Protein AF-A0A2M7ELA5-F1 (afdb_monomer)

pLDDT: mean 90.52, std 8.43, range [44.47, 97.0]

Mean predicted aligned error: 3.93 Å

Secondary structure (DSSP, 8-state):
------HHHHHHHHHHHHHHHHHHHT--HHHHHHHHT--HHHHHHHTSTT--SPPPHHHHHHHHHH-

Structure (mmCIF, N/CA/C/O backbone):
data_AF-A0A2M7ELA5-F1
#
_entry.id   AF-A0A2M7ELA5-F1
#
loop_
_atom_site.group_PDB
_atom_site.id
_atom_site.type_symbol
_atom_site.label_atom_id
_atom_site.label_alt_id
_atom_site.label_comp_id
_atom_site.label_asym_id
_atom_site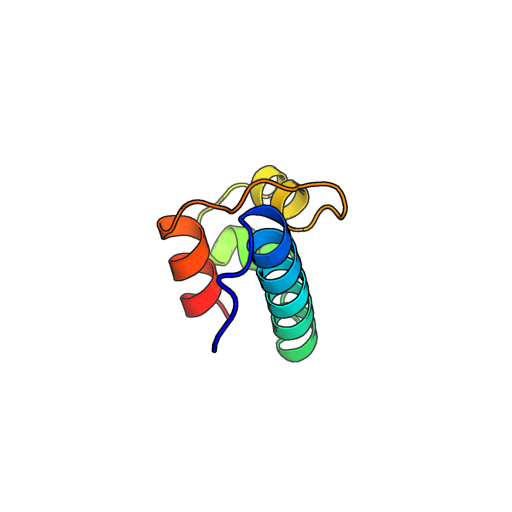.label_entity_id
_atom_site.label_seq_id
_atom_site.pdbx_PDB_ins_code
_atom_site.Cartn_x
_atom_site.Cartn_y
_atom_site.Cartn_z
_atom_site.occupancy
_atom_site.B_iso_or_equiv
_atom_site.auth_seq_id
_atom_site.auth_comp_id
_atom_site.auth_asym_id
_atom_site.auth_atom_id
_atom_site.pdbx_PDB_model_num
ATOM 1 N N . MET A 1 1 ? 12.136 -17.580 -17.465 1.00 44.47 1 MET A N 1
ATOM 2 C CA . MET A 1 1 ? 12.870 -16.375 -17.009 1.00 44.47 1 MET A CA 1
ATOM 3 C C . MET A 1 1 ? 11.885 -15.417 -16.363 1.00 44.47 1 MET A C 1
ATOM 5 O O . MET A 1 1 ? 10.893 -15.084 -16.995 1.00 44.47 1 MET A O 1
ATOM 9 N N . ARG A 1 2 ? 12.105 -15.016 -15.106 1.00 60.75 2 ARG A N 1
ATOM 10 C CA . ARG A 1 2 ? 11.252 -14.028 -14.433 1.00 60.75 2 ARG A CA 1
ATOM 11 C C . ARG A 1 2 ? 11.737 -12.644 -14.858 1.00 60.75 2 ARG A C 1
ATOM 13 O O . ARG A 1 2 ? 12.846 -12.262 -14.500 1.00 60.75 2 ARG A O 1
ATOM 20 N N . SER A 1 3 ? 10.953 -11.949 -15.680 1.00 77.81 3 SER A N 1
ATOM 21 C CA . SER A 1 3 ? 11.244 -10.558 -16.037 1.00 77.81 3 SER A CA 1
ATOM 22 C C . SER A 1 3 ? 11.275 -9.719 -14.757 1.00 77.81 3 SER A C 1
ATOM 24 O O . SER A 1 3 ? 10.362 -9.815 -13.930 1.00 77.81 3 SER A O 1
ATOM 26 N N . ILE A 1 4 ? 12.342 -8.945 -14.557 1.00 77.81 4 ILE A N 1
ATOM 27 C CA . ILE A 1 4 ? 12.414 -7.988 -13.454 1.00 77.81 4 ILE A CA 1
ATOM 28 C C . ILE A 1 4 ? 11.441 -6.859 -13.798 1.00 77.81 4 ILE A C 1
ATOM 30 O O . ILE A 1 4 ? 11.679 -6.107 -14.738 1.00 77.81 4 ILE A O 1
ATOM 34 N N . LEU A 1 5 ? 10.350 -6.749 -13.033 1.00 82.44 5 LEU A N 1
ATOM 35 C CA . LEU A 1 5 ? 9.392 -5.641 -13.136 1.00 82.44 5 LEU A CA 1
ATOM 36 C C . LEU A 1 5 ? 10.132 -4.306 -13.087 1.00 82.44 5 LEU A C 1
ATOM 38 O O . LEU A 1 5 ? 11.003 -4.123 -12.229 1.00 82.44 5 LEU A O 1
ATOM 42 N N . ASN A 1 6 ? 9.773 -3.362 -13.954 1.00 87.25 6 ASN A N 1
ATOM 43 C CA . ASN A 1 6 ? 10.363 -2.032 -13.893 1.00 87.25 6 ASN A CA 1
ATOM 44 C C . ASN A 1 6 ? 9.850 -1.284 -12.632 1.00 87.25 6 ASN A C 1
ATOM 46 O O . ASN A 1 6 ? 8.945 -1.741 -11.929 1.00 87.25 6 ASN A O 1
ATOM 50 N N . LYS A 1 7 ? 10.464 -0.145 -12.282 1.00 85.38 7 LYS A N 1
ATOM 51 C CA . LYS A 1 7 ? 10.086 0.605 -11.065 1.00 85.38 7 LYS A CA 1
ATOM 52 C C . LYS A 1 7 ? 8.622 1.075 -11.089 1.00 85.38 7 LYS A C 1
ATOM 54 O O . LYS A 1 7 ? 7.978 1.026 -10.044 1.00 85.38 7 LYS A O 1
ATOM 59 N N . ALA A 1 8 ? 8.113 1.484 -12.250 1.00 86.56 8 ALA A N 1
ATOM 60 C CA . ALA A 1 8 ? 6.748 1.978 -12.415 1.00 86.56 8 ALA A CA 1
ATOM 61 C C . ALA A 1 8 ? 5.709 0.846 -12.325 1.00 86.56 8 ALA A C 1
ATOM 63 O O . ALA A 1 8 ? 4.679 1.007 -11.670 1.00 86.56 8 ALA A O 1
ATOM 64 N N . ASP A 1 9 ? 6.011 -0.325 -12.892 1.00 89.69 9 ASP A N 1
ATOM 65 C CA . ASP A 1 9 ? 5.161 -1.512 -12.784 1.00 89.69 9 ASP A CA 1
ATOM 66 C C . ASP A 1 9 ? 5.046 -1.949 -11.322 1.00 89.69 9 ASP A C 1
ATOM 68 O O . ASP A 1 9 ? 3.966 -2.299 -10.853 1.00 89.69 9 ASP A O 1
ATOM 72 N N . ARG A 1 10 ? 6.156 -1.897 -10.570 1.00 90.19 10 ARG A N 1
ATOM 73 C CA . ARG A 1 10 ? 6.145 -2.212 -9.135 1.00 90.19 10 ARG A CA 1
ATOM 74 C C . ARG A 1 10 ? 5.317 -1.219 -8.331 1.00 90.19 10 ARG A C 1
ATOM 76 O O . ARG A 1 10 ? 4.568 -1.656 -7.464 1.00 90.19 10 ARG A O 1
ATOM 83 N N . ALA A 1 11 ? 5.437 0.078 -8.614 1.00 90.88 11 ALA A N 1
ATOM 84 C CA . ALA A 1 11 ? 4.632 1.102 -7.950 1.00 90.88 11 ALA A CA 1
ATOM 85 C C . ALA A 1 11 ? 3.134 0.890 -8.222 1.00 90.88 11 ALA A C 1
ATOM 87 O O . ALA A 1 11 ? 2.328 0.921 -7.295 1.00 90.88 11 ALA A O 1
ATOM 88 N N . THR A 1 12 ? 2.782 0.579 -9.472 1.00 91.50 12 THR A N 1
ATOM 89 C CA . THR A 1 12 ? 1.401 0.276 -9.874 1.00 91.50 12 THR A CA 1
ATOM 90 C C . THR A 1 12 ? 0.875 -0.969 -9.167 1.00 91.50 12 THR A C 1
ATOM 92 O O . THR A 1 12 ? -0.142 -0.895 -8.485 1.00 91.50 12 THR A O 1
ATOM 95 N N . LEU A 1 13 ? 1.616 -2.081 -9.222 1.00 92.00 13 LEU A N 1
ATOM 96 C CA . LEU A 1 13 ? 1.241 -3.325 -8.548 1.00 92.00 13 LEU A CA 1
ATOM 97 C C . LEU A 1 13 ? 1.084 -3.142 -7.033 1.00 92.00 13 LEU A C 1
ATOM 99 O O . LEU A 1 13 ? 0.171 -3.706 -6.431 1.00 92.00 13 LEU A O 1
ATOM 103 N N . PHE A 1 14 ? 1.982 -2.380 -6.405 1.00 93.12 14 PHE A N 1
ATOM 104 C CA . PHE A 1 14 ? 1.899 -2.077 -4.980 1.00 93.12 14 PHE A CA 1
ATOM 105 C C . PHE A 1 14 ? 0.625 -1.295 -4.655 1.00 93.12 14 PHE A C 1
ATOM 107 O O . PHE A 1 14 ? -0.098 -1.675 -3.739 1.00 93.12 14 PHE A O 1
ATOM 114 N N . ARG A 1 15 ? 0.322 -0.245 -5.424 1.00 93.00 15 ARG A N 1
ATOM 115 C CA . ARG A 1 15 ? -0.878 0.575 -5.234 1.00 93.00 15 ARG A CA 1
ATOM 116 C C . ARG A 1 15 ? -2.160 -0.231 -5.390 1.00 93.00 15 ARG A C 1
ATOM 118 O O . ARG A 1 15 ? -3.072 -0.075 -4.579 1.00 93.00 15 ARG A O 1
ATOM 125 N N . ASP A 1 16 ? -2.218 -1.085 -6.406 1.00 94.00 16 ASP A N 1
ATOM 126 C CA . ASP A 1 16 ? -3.385 -1.922 -6.671 1.00 94.00 16 ASP A CA 1
ATOM 127 C C . ASP A 1 16 ? -3.624 -2.875 -5.498 1.00 94.00 16 ASP A C 1
ATOM 129 O O . ASP A 1 16 ? -4.713 -2.890 -4.930 1.00 94.00 16 ASP A O 1
ATOM 133 N N . ARG A 1 17 ? -2.576 -3.573 -5.041 1.00 95.06 17 ARG A N 1
ATOM 134 C CA . ARG A 1 17 ? -2.654 -4.462 -3.871 1.00 95.06 17 ARG A CA 1
ATOM 135 C C . ARG A 1 17 ? -3.028 -3.727 -2.595 1.00 95.06 17 ARG A C 1
ATOM 137 O O . ARG A 1 17 ? -3.853 -4.220 -1.837 1.00 95.06 17 ARG A O 1
ATOM 144 N N . LEU A 1 18 ? -2.440 -2.555 -2.369 1.00 95.25 18 LEU A N 1
ATOM 145 C CA . LEU A 1 18 ? -2.741 -1.736 -1.202 1.00 95.25 18 LEU A CA 1
ATOM 146 C C . LEU A 1 18 ? -4.214 -1.312 -1.204 1.00 95.25 18 LEU A C 1
ATOM 148 O O . LEU A 1 18 ? -4.891 -1.420 -0.190 1.00 95.25 18 LEU A O 1
ATOM 152 N N . THR A 1 19 ? -4.724 -0.879 -2.358 1.00 95.06 19 THR A N 1
ATOM 153 C CA . THR A 1 19 ? -6.129 -0.480 -2.519 1.00 95.06 19 THR A CA 1
ATOM 154 C C . T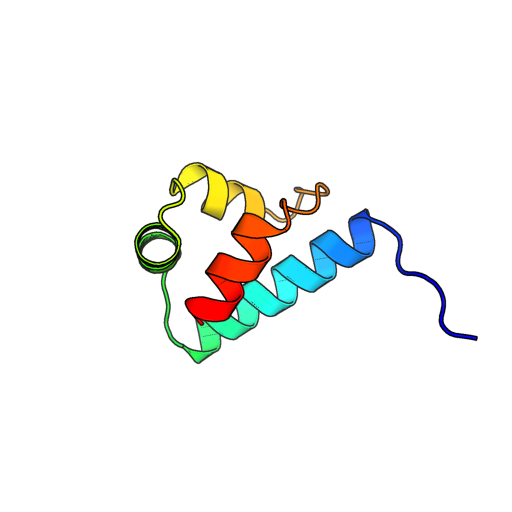HR A 1 19 ? -7.071 -1.660 -2.290 1.00 95.06 19 THR A C 1
ATOM 156 O O . THR A 1 19 ? -8.083 -1.499 -1.610 1.00 95.06 19 THR A O 1
ATOM 159 N N . THR A 1 20 ? -6.733 -2.842 -2.812 1.00 96.31 20 THR A N 1
ATOM 160 C CA . THR A 1 20 ? -7.493 -4.074 -2.570 1.00 96.31 20 THR A CA 1
ATOM 161 C C . THR A 1 20 ? -7.507 -4.440 -1.088 1.00 96.31 20 THR A C 1
ATOM 163 O O . THR A 1 20 ? -8.586 -4.596 -0.529 1.00 96.31 20 THR A O 1
ATOM 166 N N . ALA A 1 21 ? -6.350 -4.482 -0.424 1.00 96.50 21 ALA A N 1
ATOM 167 C CA . ALA A 1 21 ? -6.258 -4.820 0.997 1.00 96.50 21 ALA A CA 1
ATOM 168 C C . ALA A 1 21 ? -7.031 -3.827 1.884 1.00 96.50 21 ALA A C 1
ATOM 170 O O . ALA A 1 21 ? -7.735 -4.223 2.810 1.00 96.50 21 ALA A O 1
ATOM 171 N N . MET A 1 22 ? -6.980 -2.529 1.568 1.00 96.50 22 MET A N 1
ATOM 172 C CA . MET A 1 22 ? -7.800 -1.516 2.243 1.00 96.50 22 MET A CA 1
ATOM 173 C C . MET A 1 22 ? -9.304 -1.762 2.060 1.00 96.50 22 MET A C 1
ATOM 175 O O . MET A 1 22 ? -10.078 -1.536 2.987 1.00 96.50 22 MET A O 1
ATOM 179 N N . ALA A 1 23 ? -9.733 -2.211 0.878 1.00 96.12 23 ALA A N 1
ATOM 180 C CA . ALA A 1 23 ? -11.134 -2.537 0.625 1.00 96.12 23 ALA A CA 1
ATOM 181 C C . ALA A 1 23 ? -11.573 -3.799 1.386 1.00 96.12 23 ALA A C 1
ATOM 183 O O . ALA A 1 23 ? -12.653 -3.802 1.971 1.00 96.12 23 ALA A O 1
ATOM 184 N N . GLU A 1 24 ? -10.729 -4.833 1.427 1.00 97.00 24 GLU A N 1
ATOM 185 C CA . GLU A 1 24 ? -10.989 -6.090 2.147 1.00 97.00 24 GLU A CA 1
ATOM 186 C C . GLU A 1 24 ? -11.077 -5.889 3.667 1.00 97.00 24 GLU A C 1
ATOM 188 O O . GLU A 1 24 ? -11.922 -6.487 4.328 1.00 97.00 24 GLU A O 1
ATOM 193 N N . THR A 1 25 ? -10.247 -5.004 4.218 1.00 95.44 25 THR A N 1
ATOM 194 C CA . THR A 1 25 ? -10.208 -4.680 5.656 1.00 95.44 25 THR A CA 1
ATOM 195 C C . THR A 1 25 ? -11.178 -3.563 6.060 1.00 95.44 25 THR A C 1
ATOM 197 O O . THR A 1 25 ? -11.346 -3.283 7.247 1.00 95.44 25 THR A O 1
ATOM 200 N N . GLY A 1 26 ? -11.808 -2.880 5.096 1.00 95.38 26 GLY A N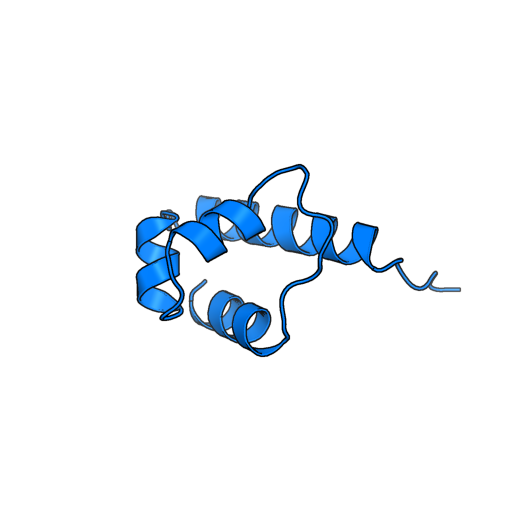 1
ATOM 201 C CA . GLY A 1 26 ? -12.620 -1.683 5.344 1.00 95.38 26 GLY A CA 1
ATOM 202 C C . GLY A 1 26 ? -11.811 -0.467 5.826 1.00 95.38 26 GLY A C 1
ATOM 203 O O . GLY A 1 26 ? -12.381 0.492 6.358 1.00 95.38 26 GLY A O 1
ATOM 204 N N . LEU A 1 27 ? -10.484 -0.478 5.661 1.00 95.12 27 LEU A N 1
ATOM 205 C CA . LEU A 1 27 ? -9.601 0.577 6.145 1.00 95.12 27 LEU A CA 1
ATOM 206 C C . LEU A 1 27 ? -9.675 1.820 5.245 1.00 95.12 27 LEU A C 1
ATOM 208 O O . LEU A 1 27 ? -9.317 1.812 4.067 1.00 95.12 27 LEU A O 1
ATOM 212 N N . SER A 1 28 ? -10.094 2.952 5.812 1.00 95.75 28 SER A N 1
ATOM 213 C CA . SER A 1 28 ? -10.067 4.234 5.093 1.00 95.75 28 SER A CA 1
ATOM 214 C C . SER A 1 28 ? -8.642 4.788 4.951 1.00 95.75 28 SER A C 1
ATOM 216 O O . SER A 1 28 ? -7.763 4.512 5.765 1.00 95.75 28 SER A O 1
ATOM 218 N N . ARG A 1 29 ? -8.414 5.692 3.986 1.00 95.44 29 ARG A N 1
ATOM 219 C CA . ARG A 1 29 ? -7.122 6.403 3.831 1.00 95.44 29 ARG A CA 1
ATOM 220 C C . ARG A 1 29 ? -6.696 7.159 5.093 1.00 95.44 29 ARG A C 1
ATOM 222 O O . ARG A 1 29 ? -5.513 7.232 5.405 1.00 95.44 29 ARG A O 1
ATOM 229 N N . ALA A 1 30 ? -7.659 7.729 5.818 1.00 95.81 30 ALA A N 1
ATOM 230 C CA . ALA A 1 30 ? -7.390 8.432 7.070 1.00 95.81 30 ALA A CA 1
ATOM 231 C C . ALA A 1 30 ? -7.016 7.460 8.200 1.00 95.81 30 ALA A C 1
ATOM 233 O O . ALA A 1 30 ? -6.180 7.791 9.035 1.00 95.81 30 ALA A O 1
ATOM 234 N N . ALA A 1 31 ? -7.617 6.267 8.222 1.00 95.69 31 ALA A N 1
ATOM 235 C CA . ALA A 1 31 ? -7.245 5.214 9.160 1.00 95.69 31 ALA A CA 1
ATOM 236 C C . ALA A 1 31 ? -5.843 4.669 8.858 1.00 95.69 31 ALA A C 1
ATOM 238 O O . ALA A 1 31 ? -5.036 4.584 9.776 1.00 95.69 31 ALA A O 1
ATOM 239 N N . LEU A 1 32 ? -5.515 4.429 7.583 1.00 96.06 32 LEU A N 1
ATOM 240 C CA . LEU A 1 32 ? -4.175 4.002 7.172 1.00 96.06 32 LEU A CA 1
ATOM 241 C C . LEU A 1 32 ? -3.101 5.038 7.536 1.00 96.06 32 LEU A C 1
ATOM 243 O O . LEU A 1 32 ? -2.051 4.683 8.055 1.00 96.06 32 LEU A O 1
ATOM 247 N N . SER A 1 33 ? -3.372 6.328 7.319 1.00 96.62 33 SER A N 1
ATOM 248 C CA . SER A 1 33 ? -2.480 7.424 7.729 1.00 96.62 33 SER A CA 1
ATOM 249 C C . SER A 1 33 ? -2.170 7.386 9.230 1.00 96.62 33 SER A C 1
ATOM 251 O O . SER A 1 33 ? -1.009 7.468 9.622 1.00 96.62 33 SER A O 1
ATOM 253 N N . ARG A 1 34 ? -3.187 7.170 10.075 1.00 96.25 34 ARG A N 1
ATOM 254 C CA . ARG A 1 34 ? -2.989 7.026 11.526 1.00 96.25 34 ARG A CA 1
ATOM 255 C C . ARG A 1 34 ? -2.225 5.756 11.893 1.00 96.25 34 ARG A C 1
ATOM 257 O O . ARG A 1 34 ? -1.340 5.829 12.733 1.00 96.25 34 ARG A O 1
ATOM 264 N N . ALA A 1 35 ? -2.547 4.626 11.265 1.00 94.81 35 ALA A N 1
ATOM 265 C CA . ALA A 1 35 ? -1.907 3.342 11.548 1.00 94.81 35 ALA A CA 1
ATOM 266 C C . ALA A 1 35 ? -0.424 3.323 11.145 1.00 94.81 35 ALA A C 1
ATOM 268 O O . ALA A 1 35 ? 0.406 2.772 11.854 1.00 94.81 35 ALA A O 1
ATOM 269 N N . THR A 1 36 ? -0.085 3.975 10.033 1.00 94.75 36 THR A N 1
ATOM 270 C CA . THR A 1 36 ? 1.290 4.045 9.511 1.00 94.75 36 THR A CA 1
ATOM 271 C C . THR A 1 36 ? 2.105 5.205 10.085 1.00 94.75 36 THR A C 1
ATOM 273 O O . THR A 1 36 ? 3.306 5.287 9.833 1.00 94.75 36 THR A O 1
ATOM 276 N N . GLY A 1 37 ? 1.472 6.138 10.806 1.00 94.62 37 GLY A N 1
ATOM 277 C CA . GLY A 1 37 ? 2.114 7.370 11.275 1.00 94.62 37 GLY A CA 1
ATOM 278 C C . GLY A 1 37 ? 2.526 8.324 10.144 1.00 94.62 37 GLY A C 1
ATOM 279 O O . GLY A 1 37 ? 3.353 9.208 10.355 1.00 94.62 37 GLY A O 1
ATOM 280 N N . VAL A 1 38 ? 1.978 8.146 8.937 1.00 93.44 38 VAL A N 1
ATOM 281 C CA . VAL A 1 38 ? 2.321 8.927 7.742 1.00 93.44 38 VAL A CA 1
ATOM 282 C C . VAL A 1 38 ? 1.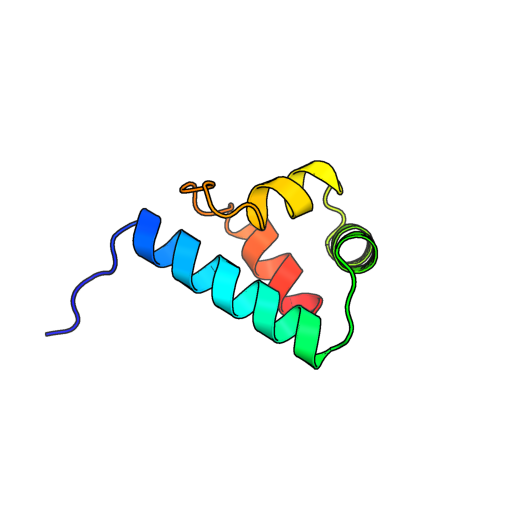206 9.904 7.399 1.00 93.44 38 VAL A C 1
ATOM 284 O O . VAL A 1 38 ? 0.024 9.585 7.513 1.00 93.44 38 VAL A O 1
ATOM 287 N N . ASP A 1 39 ? 1.576 11.105 6.948 1.00 94.38 39 ASP A N 1
ATOM 288 C CA . ASP A 1 39 ? 0.615 12.152 6.605 1.00 94.38 39 ASP A CA 1
ATOM 289 C C . ASP A 1 39 ? -0.416 11.699 5.553 1.00 94.38 39 ASP A 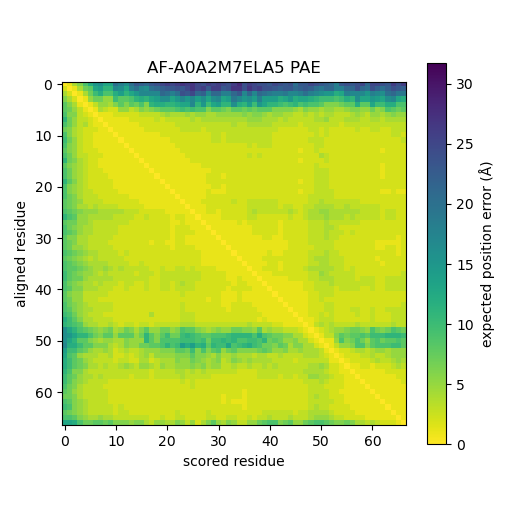C 1
ATOM 291 O O . ASP A 1 39 ? -0.123 10.956 4.607 1.00 94.38 39 ASP A O 1
ATOM 295 N N . ARG A 1 40 ? -1.653 12.181 5.699 1.00 93.62 40 ARG A N 1
ATOM 296 C CA . ARG A 1 40 ? -2.762 11.819 4.809 1.00 93.62 40 ARG A CA 1
ATOM 297 C C . ARG A 1 40 ? -2.502 12.235 3.359 1.00 93.62 40 ARG A C 1
ATOM 299 O O . ARG A 1 40 ? -2.975 11.543 2.453 1.00 93.62 40 ARG A O 1
ATOM 306 N N . SER A 1 41 ? -1.791 13.338 3.117 1.00 93.06 41 SER A N 1
ATOM 307 C CA . SER A 1 41 ? -1.419 13.767 1.764 1.00 93.06 41 SER A CA 1
ATOM 308 C C . SER A 1 41 ? -0.464 12.768 1.115 1.00 93.06 41 SER A C 1
ATOM 310 O O . SER A 1 41 ? -0.694 12.394 -0.031 1.00 93.06 41 SER A O 1
ATOM 312 N N . THR A 1 42 ? 0.493 12.219 1.867 1.00 92.69 42 THR A N 1
ATOM 313 C CA . THR A 1 42 ? 1.401 11.161 1.401 1.00 92.69 42 THR A CA 1
ATOM 314 C C . THR A 1 42 ? 0.646 9.882 1.052 1.00 92.69 42 THR A C 1
ATOM 316 O O . THR A 1 42 ? 0.847 9.330 -0.026 1.00 92.69 42 THR A O 1
ATOM 319 N N . ILE A 1 43 ? -0.285 9.433 1.904 1.00 94.25 43 ILE A N 1
ATOM 320 C CA . ILE A 1 43 ? -1.148 8.278 1.589 1.00 94.25 43 ILE A CA 1
ATOM 321 C C . ILE A 1 43 ? -2.025 8.560 0.358 1.00 94.25 43 ILE A C 1
ATOM 323 O O . ILE A 1 43 ? -2.256 7.680 -0.468 1.00 94.25 43 ILE A O 1
ATOM 327 N N . SER A 1 44 ? -2.507 9.794 0.204 1.00 93.19 44 SER A N 1
ATOM 328 C CA . SER A 1 44 ? -3.330 10.182 -0.948 1.00 93.19 44 SER A CA 1
ATOM 329 C C . SER A 1 44 ? -2.526 10.223 -2.248 1.00 93.19 44 SER A C 1
ATOM 331 O O . SER A 1 44 ? -3.033 9.764 -3.266 1.00 93.19 44 SER A O 1
ATOM 333 N N . GLN A 1 45 ? -1.287 10.721 -2.208 1.00 91.75 45 GLN A N 1
ATOM 334 C CA . GLN A 1 45 ? -0.352 10.710 -3.338 1.00 91.75 45 GLN A CA 1
ATOM 335 C C . GLN A 1 45 ? 0.034 9.280 -3.713 1.00 91.75 45 GLN A C 1
ATOM 337 O O . GLN A 1 45 ? -0.041 8.914 -4.878 1.00 91.75 45 GLN A O 1
ATOM 342 N N . LEU A 1 46 ? 0.339 8.436 -2.724 1.00 91.94 46 LEU A N 1
ATOM 343 C CA . LEU A 1 46 ? 0.654 7.023 -2.934 1.00 91.94 46 LEU A CA 1
ATOM 344 C C . LEU A 1 46 ? -0.463 6.275 -3.680 1.00 91.94 46 LEU A C 1
ATOM 346 O O . LEU A 1 46 ? -0.196 5.442 -4.545 1.00 91.94 46 LEU A O 1
ATOM 350 N N . LEU A 1 47 ? -1.718 6.582 -3.343 1.00 92.19 47 LEU A N 1
ATOM 351 C CA . LEU A 1 47 ? -2.911 5.993 -3.953 1.00 92.19 47 LEU A CA 1
ATOM 352 C C . LEU A 1 47 ? -3.380 6.726 -5.222 1.00 92.19 47 LEU A C 1
ATOM 354 O O . LEU A 1 47 ? -4.373 6.316 -5.827 1.00 92.19 47 LEU A O 1
ATOM 358 N N . ALA A 1 48 ? -2.700 7.794 -5.643 1.00 91.19 48 ALA A N 1
ATOM 359 C CA . ALA A 1 48 ? -3.023 8.492 -6.880 1.00 91.19 48 ALA A CA 1
ATOM 360 C C . ALA A 1 48 ? -2.608 7.647 -8.093 1.00 91.19 48 ALA A C 1
ATOM 362 O O . ALA A 1 48 ? -1.528 7.057 -8.122 1.00 91.19 48 ALA A O 1
ATOM 363 N N . ARG A 1 49 ? -3.472 7.598 -9.115 1.00 78.50 49 ARG A N 1
ATOM 364 C CA . ARG A 1 49 ? -3.266 6.772 -10.318 1.00 78.50 49 ARG A CA 1
ATOM 365 C C . ARG A 1 49 ? -1.991 7.130 -11.090 1.00 78.50 49 ARG A C 1
ATOM 367 O O . ARG A 1 49 ? -1.366 6.229 -11.639 1.00 78.50 49 ARG A O 1
ATOM 374 N N . ASP A 1 50 ? -1.589 8.396 -11.053 1.00 80.00 50 ASP A N 1
ATOM 375 C CA . ASP A 1 50 ? -0.451 8.913 -11.821 1.00 80.00 50 ASP A CA 1
ATOM 376 C C . A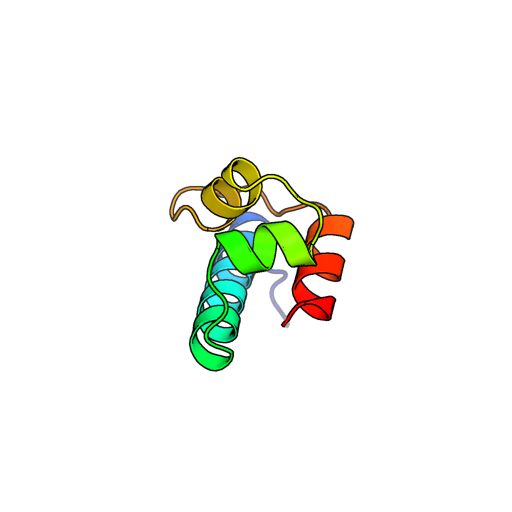SP A 1 50 ? 0.877 8.899 -11.039 1.00 80.00 50 ASP A C 1
ATOM 378 O O . ASP A 1 50 ? 1.917 9.295 -11.567 1.00 80.00 50 ASP A O 1
ATOM 382 N N . GLU A 1 51 ? 0.880 8.429 -9.785 1.00 81.81 51 GLU A N 1
ATOM 383 C CA . GLU A 1 51 ? 2.103 8.372 -8.983 1.00 81.81 51 GLU A CA 1
ATOM 384 C C . GLU A 1 51 ? 2.965 7.170 -9.382 1.00 81.81 51 GLU A C 1
ATOM 386 O O . GLU A 1 51 ? 2.692 6.027 -9.024 1.00 81.81 51 GLU A O 1
ATOM 391 N N . THR A 1 52 ? 4.030 7.419 -10.132 1.00 78.88 52 THR A N 1
ATOM 392 C CA . THR A 1 52 ? 4.931 6.373 -10.644 1.00 78.88 52 THR A CA 1
ATOM 393 C C . THR A 1 52 ? 6.088 6.058 -9.699 1.00 78.88 52 THR A C 1
ATOM 395 O O . THR A 1 52 ? 6.825 5.089 -9.916 1.00 78.88 52 THR A O 1
ATOM 398 N N . ARG A 1 53 ? 6.275 6.857 -8.642 1.00 84.12 53 ARG A N 1
ATOM 399 C CA . ARG A 1 53 ? 7.347 6.673 -7.668 1.00 84.12 53 ARG A CA 1
ATOM 400 C C . ARG A 1 53 ? 6.963 5.587 -6.677 1.00 84.12 53 ARG A C 1
ATOM 402 O O . ARG A 1 53 ? 5.970 5.669 -5.961 1.00 84.12 53 ARG A O 1
ATOM 409 N N . MET A 1 54 ? 7.817 4.574 -6.604 1.00 86.00 54 MET A N 1
ATOM 410 C CA . MET A 1 54 ? 7.738 3.564 -5.557 1.00 86.00 54 MET A CA 1
ATOM 411 C C . MET A 1 54 ? 7.970 4.229 -4.188 1.00 86.00 54 MET A C 1
ATOM 413 O O . MET A 1 54 ? 8.972 4.941 -4.043 1.00 86.00 54 MET A O 1
ATOM 417 N N . PRO A 1 55 ? 7.114 3.989 -3.180 1.00 89.69 55 PRO A N 1
ATOM 418 C CA . PRO 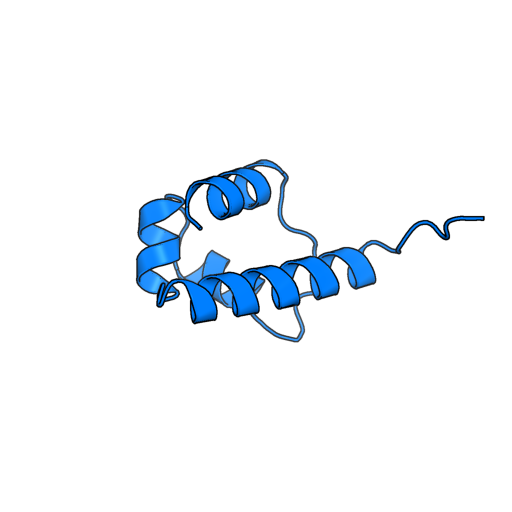A 1 55 ? 7.370 4.465 -1.827 1.00 89.69 55 PRO A CA 1
ATOM 419 C C . PRO A 1 55 ? 8.643 3.847 -1.239 1.00 89.69 55 PRO A C 1
ATOM 421 O O . PRO A 1 55 ? 9.075 2.755 -1.618 1.00 89.69 55 PRO A O 1
ATOM 424 N N . GLY A 1 56 ? 9.232 4.547 -0.269 1.00 91.56 56 GLY A N 1
ATOM 425 C CA . GLY A 1 56 ? 10.350 4.017 0.505 1.00 91.56 56 GLY A CA 1
ATOM 426 C C . GLY A 1 56 ? 9.962 2.749 1.274 1.00 91.56 56 GLY A C 1
ATOM 427 O O . GLY A 1 56 ? 8.805 2.571 1.658 1.00 91.56 56 GLY A O 1
ATOM 428 N N . ALA A 1 57 ? 10.948 1.888 1.541 1.00 91.94 57 ALA A N 1
ATOM 429 C CA . ALA A 1 57 ? 10.736 0.600 2.208 1.00 91.94 57 ALA A CA 1
ATOM 430 C C . ALA A 1 57 ? 10.036 0.729 3.573 1.00 91.94 57 ALA A C 1
ATOM 432 O O . ALA A 1 57 ? 9.216 -0.115 3.913 1.00 91.94 57 ALA A O 1
ATOM 433 N N . HIS A 1 58 ? 10.297 1.813 4.310 1.00 93.19 58 HIS A N 1
ATOM 434 C CA . HIS A 1 58 ? 9.621 2.108 5.575 1.00 93.19 58 HIS A CA 1
ATOM 435 C C . HIS A 1 58 ? 8.095 2.200 5.419 1.00 93.19 58 HIS A C 1
ATOM 437 O O . HIS A 1 58 ? 7.360 1.574 6.171 1.00 93.19 58 HIS A O 1
ATOM 443 N N . LEU A 1 59 ? 7.605 2.943 4.419 1.00 92.94 59 LEU A N 1
ATOM 444 C CA . LEU A 1 59 ? 6.164 3.086 4.182 1.00 92.94 59 LEU A CA 1
ATOM 445 C C . LEU A 1 59 ? 5.546 1.777 3.674 1.00 92.94 59 LEU A C 1
ATOM 447 O O . LEU A 1 59 ? 4.432 1.440 4.053 1.00 92.94 59 LEU A O 1
ATOM 451 N N . VAL A 1 60 ? 6.279 1.008 2.864 1.00 94.06 60 VAL A N 1
ATOM 452 C CA . VAL A 1 60 ? 5.832 -0.328 2.437 1.00 94.06 60 VAL A CA 1
ATOM 453 C C . VAL A 1 60 ? 5.647 -1.255 3.639 1.00 94.06 60 VAL A C 1
ATOM 455 O O . VAL A 1 60 ? 4.609 -1.903 3.739 1.00 94.06 60 VAL A O 1
ATOM 458 N N . ALA A 1 61 ? 6.623 -1.293 4.550 1.00 94.44 61 ALA A N 1
ATOM 459 C CA . ALA A 1 61 ? 6.557 -2.103 5.761 1.00 94.44 61 ALA A CA 1
ATOM 460 C C . ALA A 1 61 ? 5.414 -1.653 6.682 1.00 94.44 61 ALA A C 1
ATOM 462 O O . ALA A 1 61 ? 4.615 -2.484 7.095 1.00 94.44 61 ALA A O 1
ATOM 463 N N . ALA A 1 62 ? 5.273 -0.345 6.915 1.00 94.75 62 ALA A N 1
ATOM 464 C CA . ALA A 1 62 ? 4.199 0.198 7.743 1.00 94.75 62 ALA A CA 1
ATOM 465 C C . ALA A 1 62 ? 2.804 -0.139 7.185 1.00 94.75 62 ALA A C 1
ATOM 467 O O . ALA A 1 62 ? 1.909 -0.511 7.937 1.00 94.75 62 ALA A O 1
ATOM 468 N N . CYS A 1 63 ? 2.606 -0.052 5.864 1.00 94.31 63 CYS A N 1
ATOM 469 C CA . C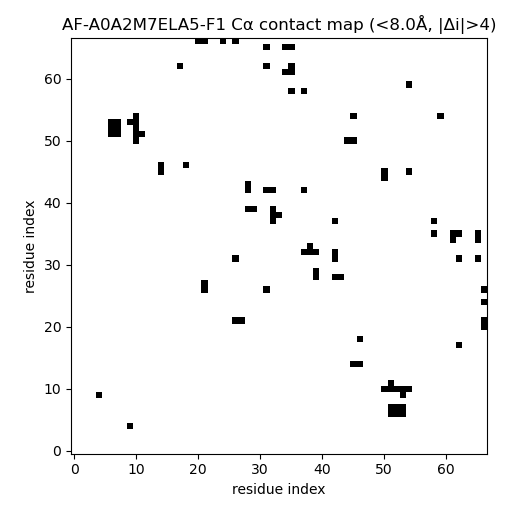YS A 1 63 ? 1.343 -0.461 5.246 1.00 94.31 63 CYS A CA 1
ATOM 470 C C . CYS A 1 63 ? 1.071 -1.963 5.402 1.00 94.31 63 CYS A C 1
ATOM 472 O O . CYS A 1 63 ? -0.082 -2.337 5.558 1.00 94.31 63 CYS A O 1
ATOM 474 N N . ALA A 1 64 ? 2.108 -2.804 5.334 1.00 94.62 64 ALA A N 1
ATOM 475 C CA . ALA A 1 64 ? 1.978 -4.252 5.490 1.00 94.62 64 ALA A CA 1
ATOM 476 C C . ALA A 1 64 ? 1.715 -4.684 6.941 1.00 94.62 64 ALA A C 1
ATOM 478 O O . ALA A 1 64 ? 1.172 -5.755 7.161 1.00 94.62 64 ALA A O 1
ATOM 479 N N . GLU A 1 65 ? 2.116 -3.880 7.925 1.00 94.31 65 GLU A N 1
ATOM 480 C CA . GLU A 1 65 ? 1.779 -4.101 9.335 1.00 94.31 65 GLU A CA 1
ATOM 481 C C . GLU A 1 65 ? 0.353 -3.627 9.664 1.00 94.31 65 GLU A C 1
ATOM 483 O O . GLU A 1 65 ? -0.310 -4.189 10.532 1.00 94.31 65 GLU A O 1
ATOM 488 N N . ALA A 1 66 ? -0.128 -2.593 8.967 1.00 92.31 66 ALA A N 1
ATOM 489 C CA . ALA A 1 66 ? -1.423 -1.964 9.219 1.00 92.31 66 ALA A CA 1
ATOM 490 C C . ALA A 1 66 ? -2.635 -2.660 8.564 1.00 92.31 66 ALA A C 1
ATOM 492 O O . ALA A 1 66 ? -3.768 -2.274 8.869 1.00 92.31 66 ALA A O 1
ATOM 493 N N . LEU A 1 67 ? -2.415 -3.600 7.640 1.00 89.25 67 LEU A N 1
ATOM 494 C CA . LEU A 1 67 ? -3.432 -4.265 6.810 1.00 89.25 67 LEU A CA 1
ATOM 495 C C . LEU A 1 67 ? -3.290 -5.782 6.896 1.00 89.25 67 LEU A C 1
ATOM 497 O O . LEU A 1 67 ? -4.346 -6.444 6.987 1.00 89.25 67 LEU A O 1
#

Nearest PDB structures (foldseek):
  2b5a-assembly1_A  TM=8.633E-01  e=3.967E-02  [Bacillus] caldolyticus
  2a6c-assembly1_A  TM=6.669E-01  e=1.482E-01  Nitrosomonas europaea
  7vjn-assembly1_A  TM=7.650E-01  e=3.706E-01  Pseudomonas phage JBD30
  2o38-assembly1_A  TM=7.005E-01  e=6.572E-01  Rhodopseudomonas palustris CGA009
  1zz9-assembly1_A-2  TM=7.271E-01  e=6.959E-01  Streptomyces wedmorensis

Sequence (67 aa):
MRSILNKADRATLFRDRLTTAMAETGLSRAALSR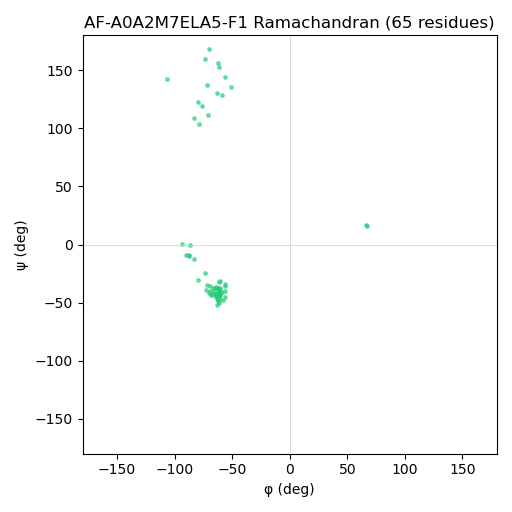ATGVDRSTISQLLARDETRMPGAHLVAACAEAL

Foldseek 3Di:
DDDDDDQQSVLQVLLVVLVVVCVVVVPDLVNLCVQLVHDSVVSVLSNDPPNSHDDDPSSSVSSVVSD

Solvent-accessible surface area (backbone atoms only — not comparable to full-atom values): 3948 Å² total; per-residue (Å²): 135,84,78,82,74,52,65,47,57,48,21,48,54,49,37,53,51,51,53,50,49,27,61,77,69,67,51,47,67,68,53,49,18,63,64,49,74,41,57,54,66,57,52,49,47,60,65,35,92,84,45,50,72,58,75,56,69,68,60,55,51,34,51,64,73,65,104

Radius of gyration: 11.95 Å; Cα contacts (8 Å, |Δi|>4): 49; chains: 1; bounding box: 26×30×29 Å